Protein AF-A0A6V7X4M9-F1 (afdb_monomer_lite)

Organism: Meloidogyne enterolobii (NCBI:txid390850)

Structure (mmCIF, N/CA/C/O backbone):
data_AF-A0A6V7X4M9-F1
#
_entry.id   AF-A0A6V7X4M9-F1
#
loop_
_atom_site.group_PDB
_atom_site.id
_atom_site.type_symbol
_atom_site.label_atom_id
_atom_site.label_alt_id
_atom_site.label_comp_id
_atom_site.label_asym_id
_atom_site.label_entity_id
_atom_site.label_seq_id
_atom_site.pdbx_PDB_ins_code
_atom_site.Cartn_x
_atom_site.Cartn_y
_atom_site.Cartn_z
_atom_site.occupancy
_atom_site.B_iso_or_equiv
_atom_site.auth_seq_id
_atom_site.auth_comp_id
_atom_site.auth_asym_id
_atom_site.auth_atom_id
_atom_site.pdbx_PDB_model_num
ATOM 1 N N . MET A 1 1 ? -9.038 14.385 -11.419 1.00 52.94 1 MET A N 1
ATOM 2 C CA . MET A 1 1 ? -9.470 12.970 -11.401 1.00 52.94 1 MET A CA 1
ATOM 3 C C . MET A 1 1 ? -8.767 12.295 -10.229 1.00 52.94 1 MET A C 1
ATOM 5 O O . MET A 1 1 ? -7.569 12.520 -10.072 1.00 52.94 1 MET A O 1
ATOM 9 N N . LEU A 1 2 ? -9.500 11.615 -9.340 1.00 81.56 2 LEU A N 1
ATOM 10 C CA . LEU A 1 2 ? -8.932 11.010 -8.129 1.00 81.56 2 LEU A CA 1
ATOM 11 C C . LEU A 1 2 ? -8.172 9.737 -8.527 1.00 81.56 2 LEU A C 1
ATOM 13 O O . LEU A 1 2 ? -8.802 8.753 -8.900 1.00 81.56 2 LEU A O 1
ATOM 17 N N . ILE A 1 3 ? -6.838 9.752 -8.428 1.00 88.50 3 ILE A N 1
ATOM 18 C CA . ILE A 1 3 ? -5.941 8.675 -8.907 1.00 88.50 3 ILE A CA 1
ATOM 19 C C . ILE A 1 3 ? -6.428 7.284 -8.479 1.00 88.50 3 ILE A C 1
ATOM 21 O O . ILE A 1 3 ? -6.475 6.358 -9.287 1.00 88.50 3 ILE A O 1
ATOM 25 N N . LEU A 1 4 ? -6.823 7.147 -7.211 1.00 93.00 4 LEU A N 1
ATOM 26 C CA . LEU A 1 4 ? -7.276 5.882 -6.639 1.00 93.00 4 LEU A CA 1
ATOM 27 C C . LEU A 1 4 ? -8.584 5.379 -7.257 1.00 93.00 4 LEU A C 1
ATOM 29 O O . LEU A 1 4 ? -8.725 4.175 -7.453 1.00 93.00 4 LEU A O 1
ATOM 33 N N . LYS A 1 5 ? -9.511 6.267 -7.631 1.00 92.38 5 LYS A N 1
ATOM 34 C CA . LYS A 1 5 ? -10.753 5.892 -8.323 1.00 92.38 5 LYS A CA 1
ATOM 35 C C . LYS A 1 5 ? -10.466 5.354 -9.718 1.00 92.38 5 LYS A C 1
ATOM 37 O O . LYS A 1 5 ? -11.014 4.323 -10.109 1.00 92.38 5 LYS A O 1
ATOM 42 N N . ASP A 1 6 ? -9.593 6.032 -10.451 1.00 92.50 6 ASP A N 1
ATOM 43 C CA . ASP A 1 6 ? -9.260 5.658 -11.825 1.00 92.50 6 ASP A CA 1
ATOM 44 C C . ASP A 1 6 ? -8.524 4.323 -11.862 1.00 92.50 6 ASP A C 1
ATOM 46 O O . ASP A 1 6 ? -8.852 3.446 -12.662 1.00 92.50 6 ASP A O 1
ATOM 50 N N . LEU A 1 7 ? -7.559 4.151 -10.957 1.00 93.94 7 LEU A N 1
ATOM 51 C CA . LEU A 1 7 ? -6.818 2.908 -10.796 1.00 93.94 7 LEU A CA 1
ATOM 52 C C . LEU A 1 7 ? -7.746 1.758 -10.384 1.00 93.94 7 LEU A C 1
ATOM 54 O O . LEU A 1 7 ? -7.731 0.704 -11.015 1.00 93.94 7 LEU A O 1
ATOM 58 N N . SER A 1 8 ? -8.608 1.982 -9.390 1.00 95.06 8 SER A N 1
ATOM 59 C CA . SER A 1 8 ? -9.568 0.976 -8.920 1.00 95.06 8 SER A CA 1
ATOM 60 C C . SER A 1 8 ? -10.538 0.556 -10.022 1.00 95.06 8 SER A C 1
ATOM 62 O O . SER A 1 8 ? -10.771 -0.634 -10.214 1.00 95.06 8 SER A O 1
ATOM 64 N N . THR A 1 9 ? -11.032 1.509 -10.819 1.00 96.00 9 THR A N 1
ATOM 65 C CA . THR A 1 9 ? -11.919 1.226 -11.958 1.00 96.00 9 THR A CA 1
ATOM 66 C C . THR A 1 9 ? -11.215 0.382 -13.018 1.00 96.00 9 THR A C 1
ATOM 68 O O . THR A 1 9 ? -11.762 -0.627 -13.457 1.00 96.00 9 THR A O 1
ATOM 71 N N . LYS A 1 10 ? -9.983 0.749 -13.399 1.00 95.94 10 LYS A N 1
ATOM 72 C CA . LYS A 1 10 ? -9.181 0.001 -14.383 1.00 95.94 10 LYS A CA 1
ATOM 73 C C . LYS A 1 10 ? -8.888 -1.434 -13.939 1.00 95.94 10 LYS A C 1
ATOM 75 O O . LYS A 1 10 ? -8.853 -2.329 -14.775 1.00 95.94 10 LYS A O 1
ATOM 80 N N . LEU A 1 11 ? -8.676 -1.644 -12.640 1.00 96.25 11 LEU A N 1
ATOM 81 C CA . LEU A 1 11 ? -8.340 -2.948 -12.063 1.00 96.25 11 LEU A CA 1
ATOM 82 C C . LEU A 1 11 ? -9.568 -3.758 -11.606 1.00 96.25 11 LEU A C 1
ATOM 84 O O . LEU A 1 11 ? -9.412 -4.897 -11.169 1.00 96.25 11 LEU A O 1
ATOM 88 N N . GLY A 1 12 ? -10.777 -3.188 -11.668 1.00 97.31 12 GLY A N 1
ATOM 89 C CA . GLY A 1 12 ? -11.992 -3.823 -11.147 1.00 97.31 12 GLY A CA 1
ATOM 90 C C . GLY A 1 12 ? -11.966 -4.039 -9.628 1.00 97.31 12 GLY A C 1
ATOM 91 O O . GLY A 1 12 ? -12.510 -5.028 -9.135 1.00 97.31 12 GLY A O 1
ATOM 92 N N . LEU A 1 13 ? -11.304 -3.148 -8.884 1.00 96.81 13 LEU A N 1
ATOM 93 C CA . LEU A 1 13 ? -11.181 -3.199 -7.426 1.00 96.81 13 LEU A CA 1
ATOM 94 C C . LEU A 1 13 ? -12.147 -2.209 -6.768 1.00 96.81 13 LEU A C 1
ATOM 96 O O . LEU A 1 13 ? -12.438 -1.151 -7.319 1.00 96.81 13 LEU A O 1
ATOM 100 N N . LYS A 1 14 ? -12.639 -2.560 -5.577 1.00 96.81 14 LYS A N 1
ATOM 101 C CA . LYS A 1 14 ? -13.476 -1.679 -4.741 1.00 96.81 14 LYS A CA 1
ATOM 102 C C . LYS A 1 14 ? -12.874 -1.420 -3.367 1.00 96.81 14 LYS A C 1
ATOM 104 O O . LYS A 1 14 ? -13.051 -0.331 -2.839 1.00 96.81 14 LYS A O 1
ATOM 109 N N . ASN A 1 15 ? -12.166 -2.402 -2.818 1.00 98.06 15 ASN A N 1
ATOM 110 C CA . ASN A 1 15 ? -11.582 -2.314 -1.487 1.00 98.06 15 ASN A CA 1
ATOM 111 C C . ASN A 1 15 ? -10.181 -1.707 -1.582 1.00 98.06 15 ASN A C 1
ATOM 113 O O . ASN A 1 15 ? -9.375 -2.133 -2.413 1.00 98.06 15 ASN A O 1
ATOM 117 N N . ILE A 1 16 ? -9.903 -0.736 -0.721 1.00 97.81 16 ILE A N 1
ATOM 118 C CA . ILE A 1 16 ? -8.621 -0.055 -0.584 1.00 97.81 16 ILE A CA 1
ATOM 119 C C . ILE A 1 16 ? -8.188 -0.186 0.866 1.00 97.81 16 ILE A C 1
ATOM 121 O O . ILE A 1 16 ? -8.889 0.263 1.764 1.00 97.81 16 ILE A O 1
ATOM 125 N N . PHE A 1 17 ? -7.005 -0.747 1.080 1.00 98.44 17 PHE A N 1
ATOM 126 C CA . PHE A 1 17 ? -6.350 -0.701 2.378 1.00 98.44 17 PHE A CA 1
ATOM 127 C C . PHE A 1 17 ? -5.414 0.509 2.433 1.00 98.44 17 PHE A C 1
ATOM 129 O O . PHE A 1 17 ? -4.573 0.670 1.545 1.00 98.44 17 PHE A O 1
ATOM 136 N N . ILE A 1 18 ? -5.558 1.361 3.450 1.00 97.31 18 ILE A N 1
ATOM 137 C CA . ILE A 1 18 ? -4.684 2.519 3.663 1.00 97.31 18 ILE A CA 1
ATOM 138 C C . ILE A 1 18 ? -3.717 2.224 4.808 1.00 97.31 18 ILE A C 1
ATOM 140 O O . ILE A 1 18 ? -4.112 2.152 5.969 1.00 97.31 18 ILE A O 1
ATOM 144 N N . CYS A 1 19 ? -2.432 2.157 4.470 1.00 96.69 19 CYS A N 1
ATOM 145 C CA . CYS A 1 19 ? -1.326 2.197 5.418 1.00 96.69 19 CYS A CA 1
ATOM 146 C C . CYS A 1 19 ? -0.690 3.594 5.385 1.00 96.69 19 CYS A C 1
ATOM 148 O O . CYS A 1 19 ? -0.123 3.995 4.366 1.00 96.69 19 CYS A O 1
ATOM 150 N N . THR A 1 20 ? -0.774 4.341 6.485 1.00 96.56 20 THR A N 1
ATOM 151 C CA . THR A 1 20 ? -0.251 5.712 6.566 1.00 96.56 20 THR A CA 1
ATOM 152 C C . THR A 1 20 ? 0.090 6.116 7.999 1.00 96.56 20 THR A C 1
ATOM 154 O O . THR A 1 20 ? -0.564 5.685 8.952 1.00 96.56 20 THR A O 1
ATOM 157 N N . ASP A 1 21 ? 1.098 6.975 8.125 1.00 95.44 21 ASP A N 1
ATOM 158 C CA . ASP A 1 21 ? 1.483 7.720 9.325 1.00 95.44 21 ASP A CA 1
ATOM 159 C C . ASP A 1 21 ? 0.685 9.026 9.509 1.00 95.44 21 ASP A C 1
ATOM 161 O O . ASP A 1 21 ? 0.860 9.717 10.513 1.00 95.44 21 ASP A O 1
ATOM 165 N N . ALA A 1 22 ? -0.217 9.347 8.574 1.00 96.19 22 ALA A N 1
ATOM 166 C CA . ALA A 1 22 ? -1.115 10.490 8.666 1.00 96.19 22 ALA A CA 1
ATOM 167 C C . ALA A 1 22 ? -2.009 10.423 9.913 1.00 96.19 22 ALA A C 1
ATOM 169 O O . ALA A 1 22 ? -2.376 9.348 10.417 1.00 96.19 22 ALA A O 1
ATOM 170 N N . ASN A 1 23 ? -2.394 11.602 10.396 1.00 95.69 23 ASN A N 1
ATOM 171 C CA . ASN A 1 23 ? -3.241 11.707 11.575 1.00 95.69 23 ASN A CA 1
ATOM 172 C C . ASN A 1 23 ? -4.691 11.279 11.268 1.00 95.69 23 ASN A C 1
ATOM 174 O O . ASN A 1 23 ? -5.095 11.096 10.119 1.00 95.69 23 ASN A O 1
ATOM 178 N N . ILE A 1 24 ? -5.498 11.095 12.316 1.00 94.44 24 ILE A N 1
ATOM 179 C CA . ILE A 1 24 ? -6.866 10.581 12.170 1.00 94.44 24 ILE A CA 1
ATOM 180 C C . ILE A 1 24 ? -7.777 11.506 11.350 1.00 94.44 24 ILE A C 1
ATOM 182 O O . ILE A 1 24 ? -8.652 11.018 10.643 1.00 94.44 24 ILE A O 1
ATOM 186 N N . GLU A 1 25 ? -7.566 12.821 11.408 1.00 97.31 25 GLU A N 1
ATOM 187 C CA . GLU A 1 25 ? -8.358 13.794 10.654 1.00 97.31 25 GLU A CA 1
ATOM 188 C C . GLU A 1 25 ? -8.075 13.673 9.153 1.00 97.31 25 GLU A C 1
ATOM 190 O O . GLU A 1 25 ? -9.001 13.554 8.353 1.00 97.31 25 GLU A O 1
ATOM 195 N N . GLU A 1 26 ? -6.799 13.597 8.773 1.00 97.31 26 GLU A N 1
ATOM 196 C CA . GLU A 1 26 ? -6.378 13.382 7.386 1.00 97.31 26 GLU A CA 1
ATOM 197 C C . GLU A 1 26 ? -6.911 12.055 6.832 1.00 97.31 26 GLU A C 1
ATOM 199 O O . GLU A 1 26 ? -7.437 12.016 5.715 1.00 97.31 26 GLU A O 1
ATOM 204 N N . VAL A 1 27 ? -6.844 10.980 7.628 1.00 96.38 27 VAL A N 1
ATOM 205 C CA . VAL A 1 27 ? -7.367 9.664 7.235 1.00 96.38 27 VAL A CA 1
ATOM 206 C C . VAL A 1 27 ? -8.886 9.678 7.089 1.00 96.38 27 VAL A C 1
ATOM 208 O O . VAL A 1 27 ? -9.405 9.125 6.119 1.00 96.38 27 VAL A O 1
ATOM 211 N N . ASN A 1 28 ? -9.613 10.334 7.992 1.00 96.88 28 ASN A N 1
ATOM 212 C CA . ASN A 1 28 ? -11.066 10.460 7.884 1.00 96.88 28 ASN A CA 1
ATOM 213 C C . ASN A 1 28 ? -11.467 11.258 6.639 1.00 96.88 28 ASN A C 1
ATOM 215 O O . ASN A 1 28 ? -12.368 10.843 5.908 1.00 96.88 28 ASN A O 1
ATOM 219 N N . ASN A 1 29 ? -10.758 12.353 6.355 1.00 97.38 29 ASN A N 1
ATOM 220 C CA . ASN A 1 29 ? -11.013 13.189 5.187 1.00 97.38 29 ASN A CA 1
ATOM 221 C C . ASN A 1 29 ? -10.823 12.405 3.882 1.00 97.38 29 ASN A C 1
ATOM 223 O O . ASN A 1 29 ? -11.729 12.368 3.046 1.00 97.38 29 ASN A O 1
ATOM 227 N N . ILE A 1 30 ? -9.684 11.720 3.709 1.00 95.75 30 ILE A N 1
ATOM 228 C CA . ILE A 1 30 ? -9.452 10.930 2.491 1.00 95.75 30 ILE A CA 1
ATOM 229 C C . ILE A 1 30 ? -10.408 9.736 2.395 1.00 95.75 30 ILE A C 1
ATOM 231 O O . ILE A 1 30 ? -10.882 9.424 1.302 1.00 95.75 30 ILE A O 1
ATOM 235 N N . SER A 1 31 ? -10.751 9.108 3.524 1.00 96.56 31 SER A N 1
ATOM 236 C CA . SER A 1 31 ? -11.709 7.999 3.557 1.00 96.56 31 SER A CA 1
ATOM 237 C C . SER A 1 31 ? -13.100 8.450 3.117 1.00 96.56 31 SER A C 1
ATOM 239 O O . SER A 1 31 ? -13.713 7.764 2.305 1.00 96.56 31 SER A O 1
ATOM 241 N N . SER A 1 32 ? -13.576 9.622 3.561 1.00 97.25 32 SER A N 1
ATOM 242 C CA . SER A 1 32 ? -14.855 10.191 3.101 1.00 97.25 32 SER A CA 1
ATOM 243 C C . SER A 1 32 ? -14.856 10.397 1.589 1.00 97.25 32 SER A C 1
ATOM 245 O O . SER A 1 32 ? -15.740 9.894 0.899 1.00 97.25 32 SER A O 1
ATOM 247 N N . ILE A 1 33 ? -13.810 11.038 1.055 1.00 96.62 33 ILE A N 1
ATOM 248 C CA . ILE A 1 33 ? -13.678 11.304 -0.385 1.00 96.62 33 ILE A CA 1
ATOM 249 C C . ILE A 1 33 ? -13.681 9.995 -1.192 1.00 96.62 33 ILE A C 1
ATOM 251 O O . ILE A 1 33 ? -14.317 9.911 -2.245 1.00 96.62 33 ILE A O 1
ATOM 255 N N . LEU A 1 34 ? -12.978 8.959 -0.731 1.00 96.19 34 LEU A N 1
ATOM 256 C CA . LEU A 1 34 ? -12.934 7.659 -1.409 1.00 96.19 34 LEU A CA 1
ATOM 257 C C . LEU A 1 34 ? -14.279 6.922 -1.326 1.00 96.19 34 LEU A C 1
ATOM 259 O O . LEU A 1 34 ? -14.747 6.404 -2.344 1.00 96.19 34 LEU A O 1
ATOM 263 N N . ASN A 1 35 ? -14.924 6.939 -0.159 1.00 96.62 35 ASN A N 1
ATOM 264 C CA . ASN A 1 35 ? -16.230 6.321 0.069 1.00 96.62 35 ASN A CA 1
ATOM 265 C C . ASN A 1 35 ? -17.327 6.974 -0.788 1.00 96.62 35 ASN A C 1
ATOM 267 O O . ASN A 1 35 ? -18.103 6.273 -1.438 1.00 96.62 35 ASN A O 1
ATOM 271 N N . GLU A 1 36 ? -17.344 8.306 -0.889 1.00 96.56 36 GLU A N 1
ATOM 272 C CA . GLU A 1 36 ? -18.238 9.063 -1.784 1.00 96.56 36 G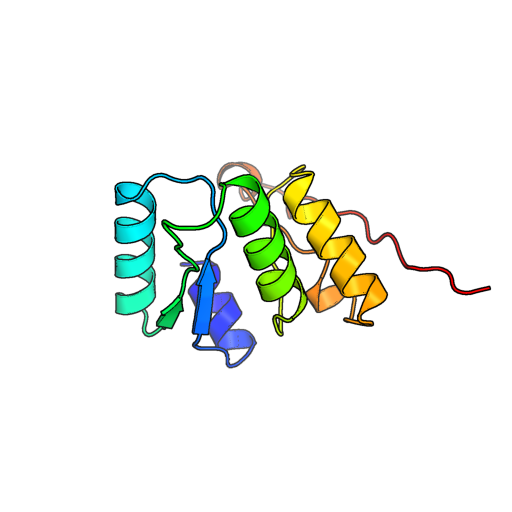LU A CA 1
ATOM 273 C C . GLU A 1 36 ? -18.046 8.690 -3.263 1.00 96.56 36 GLU A C 1
ATOM 275 O O . GLU A 1 36 ? -18.964 8.803 -4.076 1.00 96.56 36 GLU A O 1
ATOM 280 N N . ASN A 1 37 ? -16.858 8.197 -3.624 1.00 95.12 37 ASN A N 1
ATOM 281 C CA . ASN A 1 37 ? -16.544 7.708 -4.962 1.00 95.12 37 ASN A CA 1
ATOM 282 C C . ASN A 1 37 ? -16.804 6.201 -5.152 1.00 95.12 37 ASN A C 1
ATOM 284 O O . ASN A 1 37 ? -16.445 5.660 -6.202 1.00 95.12 37 ASN A O 1
ATOM 288 N N . GLY A 1 38 ? -17.464 5.542 -4.193 1.00 95.44 38 GLY A N 1
ATOM 289 C CA . GLY A 1 38 ? -17.897 4.144 -4.279 1.00 95.44 38 GLY A CA 1
ATOM 290 C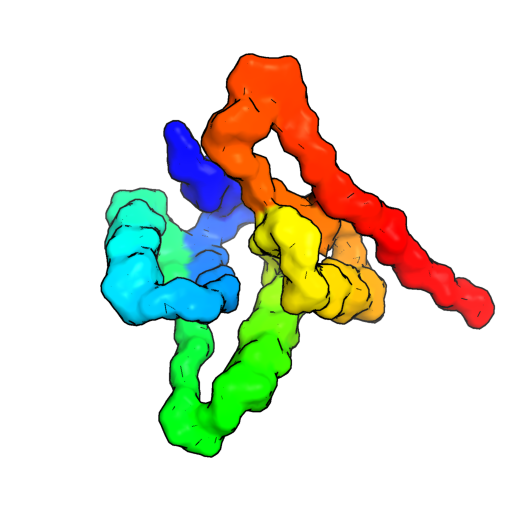 C . GLY A 1 38 ? -16.815 3.113 -3.946 1.00 95.44 38 GLY A C 1
ATOM 291 O O . GLY A 1 38 ? -16.962 1.943 -4.307 1.00 95.44 38 GLY A O 1
ATOM 292 N N . LEU A 1 39 ? -15.730 3.544 -3.301 1.00 97.38 39 LEU A N 1
ATOM 293 C CA . LEU A 1 39 ? -14.658 2.680 -2.809 1.00 97.38 39 LEU A CA 1
ATOM 294 C C . LEU A 1 39 ? -14.923 2.326 -1.341 1.00 97.38 39 LEU A C 1
ATOM 296 O O . LEU A 1 39 ? -15.631 3.045 -0.648 1.00 97.38 39 LEU A O 1
ATOM 300 N N . ILE A 1 40 ? -14.376 1.207 -0.881 1.00 97.81 40 ILE A N 1
ATOM 301 C CA . ILE A 1 40 ? -14.470 0.751 0.509 1.00 97.81 40 ILE A CA 1
ATOM 302 C C . ILE A 1 40 ? -13.075 0.879 1.105 1.00 97.81 40 ILE A C 1
ATOM 304 O O . ILE A 1 40 ? -12.146 0.244 0.609 1.00 97.81 40 ILE A O 1
ATOM 308 N N . VAL A 1 41 ? -12.923 1.731 2.115 1.00 97.62 41 VAL A N 1
ATOM 309 C CA . VAL A 1 41 ? -11.625 2.016 2.734 1.00 97.62 41 VAL A CA 1
ATOM 310 C C . VAL A 1 41 ? -11.473 1.263 4.050 1.00 97.62 41 VAL A C 1
ATOM 312 O O . VAL A 1 41 ? -12.256 1.468 4.974 1.00 97.62 41 VAL A O 1
ATOM 315 N N . ASP A 1 42 ? -10.424 0.450 4.138 1.00 97.50 42 ASP A N 1
ATOM 316 C CA . ASP A 1 42 ? -10.030 -0.308 5.322 1.00 97.50 42 ASP A CA 1
ATOM 317 C C . ASP A 1 42 ? -8.680 0.192 5.868 1.00 97.50 42 ASP A C 1
ATOM 319 O O . ASP A 1 42 ? -7.801 0.627 5.117 1.00 97.50 42 ASP A O 1
ATOM 323 N N . ARG A 1 43 ? -8.492 0.092 7.187 1.00 96.56 43 ARG A N 1
ATOM 324 C CA . ARG A 1 43 ? -7.224 0.361 7.885 1.00 96.56 43 ARG A CA 1
ATOM 325 C C . ARG A 1 43 ? -7.098 -0.567 9.086 1.00 96.56 43 ARG A C 1
ATOM 327 O O . ARG A 1 43 ? -8.094 -0.858 9.746 1.00 96.56 43 ARG A O 1
ATOM 334 N N . PHE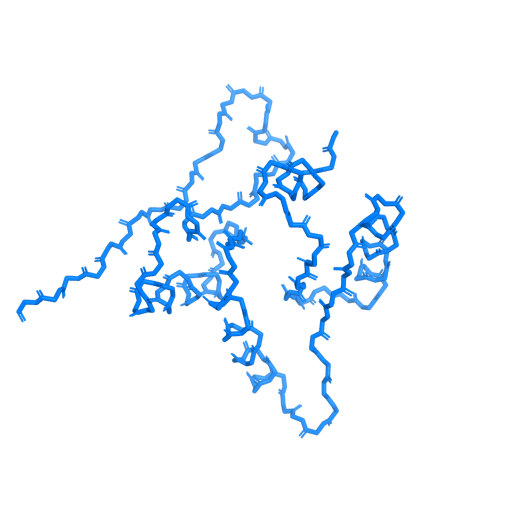 A 1 44 ? -5.879 -0.994 9.397 1.00 97.19 44 PHE A N 1
ATOM 335 C CA . PHE A 1 44 ? -5.605 -1.729 10.624 1.00 97.19 44 PHE A CA 1
ATOM 336 C C . PHE A 1 44 ? -5.311 -0.760 11.777 1.00 97.19 44 PHE A C 1
ATOM 338 O O . PHE A 1 44 ? -4.503 0.160 11.652 1.00 97.19 44 PHE A O 1
ATOM 345 N N . ILE A 1 45 ? -6.003 -0.944 12.902 1.00 94.62 45 ILE A N 1
ATOM 346 C CA . ILE A 1 45 ? -5.823 -0.152 14.121 1.00 94.62 45 ILE A CA 1
ATOM 347 C C . ILE A 1 45 ? -5.819 -1.124 15.298 1.00 94.62 45 ILE A C 1
ATOM 349 O O . ILE A 1 45 ? -6.732 -1.936 15.434 1.00 94.62 45 ILE A O 1
ATOM 353 N N . SER A 1 46 ? -4.812 -1.021 16.162 1.00 96.00 46 SER A N 1
ATOM 354 C CA . SER A 1 46 ? -4.733 -1.785 17.406 1.00 96.00 46 SER A CA 1
ATOM 355 C C . SER A 1 46 ? -4.262 -0.890 18.545 1.00 96.00 46 SER A C 1
ATOM 357 O O . SER A 1 46 ? -3.380 -0.055 18.357 1.00 96.00 46 SER A O 1
ATOM 359 N N . GLN A 1 47 ? -4.867 -1.062 19.721 1.00 95.25 47 GLN A N 1
ATOM 360 C CA . GLN A 1 47 ? -4.436 -0.419 20.969 1.00 95.25 47 GLN A CA 1
ATOM 361 C C . GLN A 1 47 ? -3.522 -1.326 21.804 1.00 95.25 47 GLN A C 1
ATOM 363 O O . GLN A 1 47 ? -2.899 -0.862 22.754 1.00 95.25 47 GLN A O 1
ATOM 368 N N . GLU A 1 48 ? -3.456 -2.615 21.465 1.00 97.88 48 GLU A N 1
ATOM 369 C CA . GLU A 1 48 ? -2.685 -3.624 22.200 1.00 97.88 48 GLU A CA 1
ATOM 370 C C . GLU A 1 48 ? -1.261 -3.769 21.655 1.00 97.88 48 GLU A C 1
ATOM 372 O O . GLU A 1 48 ? -0.355 -4.174 22.379 1.00 97.88 48 GLU A O 1
ATOM 377 N N . LEU A 1 49 ? -1.070 -3.437 20.378 1.00 98.00 49 LEU A N 1
ATOM 378 C CA . LEU A 1 49 ? 0.203 -3.552 19.680 1.00 98.00 49 LEU A CA 1
ATOM 379 C C . LEU A 1 49 ? 0.968 -2.232 19.710 1.00 98.00 49 LEU A C 1
ATOM 381 O O . LEU A 1 49 ? 0.391 -1.145 19.632 1.00 98.00 49 LEU A O 1
ATOM 385 N N . SER A 1 50 ? 2.292 -2.329 19.753 1.00 97.75 50 SER A N 1
ATOM 386 C CA . SER A 1 50 ? 3.163 -1.180 19.547 1.00 97.75 50 SER A CA 1
ATOM 387 C C . SER A 1 50 ? 3.027 -0.632 18.117 1.00 97.75 50 SER A C 1
ATOM 389 O O . SER A 1 50 ? 2.697 -1.374 17.186 1.00 97.75 50 SER A O 1
ATOM 391 N N . PRO A 1 51 ? 3.362 0.652 17.884 1.00 95.50 51 PRO A N 1
ATOM 392 C CA . PRO A 1 51 ? 3.354 1.225 16.538 1.00 95.50 51 PRO A CA 1
ATOM 393 C C . PRO A 1 51 ? 4.227 0.452 15.539 1.00 95.50 51 PRO A C 1
ATOM 395 O O . PRO A 1 51 ? 3.877 0.350 14.367 1.00 95.50 51 PRO A O 1
ATOM 398 N N . ALA A 1 52 ? 5.342 -0.127 15.996 1.00 96.44 52 ALA A N 1
ATOM 399 C CA . ALA A 1 52 ? 6.218 -0.933 15.150 1.00 96.44 52 ALA A CA 1
ATOM 400 C C . ALA A 1 52 ? 5.543 -2.244 14.716 1.00 96.44 52 ALA A C 1
ATOM 402 O O . ALA A 1 52 ? 5.598 -2.595 13.540 1.00 96.44 52 ALA A O 1
ATOM 403 N N . GLU A 1 53 ? 4.858 -2.940 15.624 1.00 98.19 53 GLU A N 1
ATOM 404 C CA . GLU A 1 53 ? 4.113 -4.166 15.303 1.00 98.19 53 GLU A CA 1
ATOM 405 C C . GLU A 1 53 ? 2.952 -3.893 14.343 1.00 98.19 53 GLU A C 1
ATOM 407 O O . GLU A 1 53 ? 2.785 -4.616 13.361 1.00 98.19 53 GLU A O 1
ATOM 412 N N . VAL A 1 54 ? 2.206 -2.804 14.567 1.00 97.94 54 VAL A N 1
ATOM 413 C CA . VAL A 1 54 ? 1.175 -2.321 13.631 1.00 97.94 54 VAL A CA 1
ATOM 414 C C . VAL A 1 54 ? 1.782 -2.091 12.245 1.00 97.94 54 VAL A C 1
ATOM 416 O O . VAL A 1 54 ? 1.230 -2.554 11.251 1.00 97.94 54 VAL A O 1
ATOM 419 N N . SER A 1 55 ? 2.962 -1.469 12.178 1.00 97.38 55 SER A N 1
ATOM 420 C CA . SER A 1 55 ? 3.643 -1.170 10.916 1.00 97.38 55 SER A CA 1
ATOM 421 C C . SER A 1 55 ? 4.033 -2.428 10.120 1.00 97.38 55 SER A C 1
ATOM 423 O O . SER A 1 55 ? 3.974 -2.417 8.892 1.00 97.38 55 SER A O 1
ATOM 425 N N . ILE A 1 56 ? 4.378 -3.532 10.795 1.00 98.44 56 ILE A N 1
ATOM 426 C CA . ILE A 1 56 ? 4.668 -4.818 10.140 1.00 98.44 56 ILE A CA 1
ATOM 427 C C . ILE A 1 56 ? 3.386 -5.462 9.609 1.00 98.44 56 ILE A C 1
ATOM 429 O O . ILE A 1 56 ? 3.376 -5.978 8.492 1.00 98.44 56 ILE A O 1
ATOM 433 N N . ILE A 1 57 ? 2.292 -5.400 10.371 1.00 98.50 57 ILE A N 1
ATOM 434 C CA . ILE A 1 57 ? 0.985 -5.893 9.914 1.00 98.50 57 ILE A CA 1
ATOM 435 C C . ILE A 1 57 ? 0.520 -5.101 8.689 1.00 98.50 57 ILE A C 1
ATOM 437 O O . ILE A 1 57 ? 0.082 -5.698 7.706 1.00 98.50 57 ILE A O 1
ATOM 441 N N . ASP A 1 58 ? 0.685 -3.780 8.703 1.00 98.50 58 ASP A N 1
ATOM 442 C CA . ASP A 1 58 ? 0.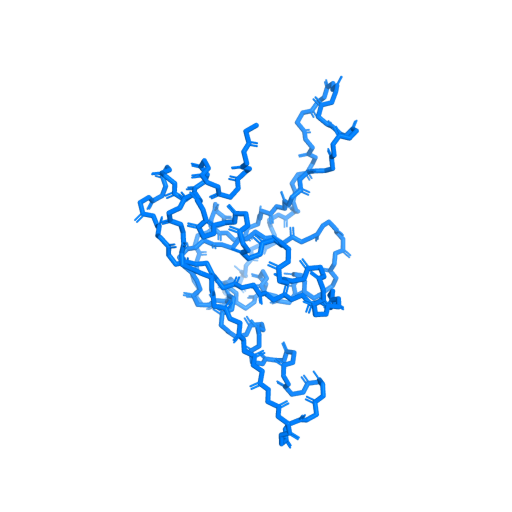375 -2.925 7.562 1.00 98.50 58 ASP A CA 1
ATOM 443 C C . ASP A 1 58 ? 1.190 -3.306 6.316 1.00 98.50 58 ASP A C 1
ATOM 445 O O . ASP A 1 58 ? 0.619 -3.437 5.228 1.00 98.50 58 ASP A O 1
ATOM 449 N N . GLN A 1 59 ? 2.505 -3.531 6.457 1.00 98.69 59 GLN A N 1
ATOM 450 C CA . GLN A 1 59 ? 3.350 -4.003 5.351 1.00 98.69 59 GLN A CA 1
ATOM 451 C C . GLN A 1 59 ? 2.858 -5.345 4.816 1.00 98.69 59 GLN A C 1
ATOM 453 O O . GLN A 1 59 ? 2.706 -5.499 3.605 1.00 98.69 59 GLN A O 1
ATOM 458 N N . TRP A 1 60 ? 2.536 -6.286 5.706 1.00 98.75 60 TRP A N 1
ATOM 459 C CA . TRP A 1 60 ? 2.071 -7.616 5.331 1.00 98.75 60 TRP A CA 1
ATOM 460 C C . TRP A 1 60 ? 0.738 -7.580 4.574 1.00 98.75 60 TRP A C 1
ATOM 462 O O . TRP A 1 60 ? 0.600 -8.230 3.535 1.00 98.75 60 TRP A O 1
ATOM 472 N N . ILE A 1 61 ? -0.226 -6.774 5.031 1.00 98.69 61 ILE A N 1
ATOM 473 C CA . ILE A 1 61 ? -1.500 -6.569 4.326 1.00 98.69 61 ILE A CA 1
ATOM 474 C C . ILE A 1 61 ? -1.247 -5.936 2.950 1.00 98.69 61 ILE A C 1
ATOM 476 O O . ILE A 1 61 ? -1.760 -6.427 1.940 1.00 98.69 61 ILE A O 1
ATOM 480 N N . CYS A 1 62 ? -0.412 -4.893 2.878 1.00 98.75 62 CYS A N 1
ATOM 481 C CA . CYS A 1 62 ? -0.040 -4.259 1.610 1.00 98.75 62 CYS A CA 1
ATOM 482 C C . CYS A 1 62 ? 0.639 -5.245 0.647 1.00 98.75 62 CYS A C 1
ATOM 484 O O . CYS A 1 62 ? 0.334 -5.248 -0.551 1.00 98.75 62 CYS A O 1
ATOM 486 N N . ALA A 1 63 ? 1.514 -6.112 1.158 1.00 98.69 63 ALA A N 1
ATOM 487 C CA . ALA A 1 63 ? 2.235 -7.102 0.372 1.00 98.69 63 ALA A CA 1
ATOM 488 C C . ALA A 1 63 ? 1.295 -8.127 -0.281 1.00 98.69 63 ALA A C 1
ATOM 490 O O . ALA A 1 63 ? 1.561 -8.543 -1.402 1.00 98.69 63 ALA A O 1
ATOM 491 N N . HIS A 1 64 ? 0.149 -8.440 0.331 1.00 98.69 64 HIS A N 1
ATOM 492 C CA . HIS A 1 64 ? -0.848 -9.379 -0.212 1.00 98.69 64 HIS A CA 1
ATOM 493 C C . HIS A 1 64 ? -1.878 -8.735 -1.150 1.00 98.69 64 HIS A C 1
ATOM 495 O O . HIS A 1 64 ? -2.748 -9.415 -1.702 1.00 98.69 64 HIS A O 1
ATOM 501 N N . SER A 1 65 ? -1.816 -7.419 -1.352 1.00 98.31 65 SER A N 1
ATOM 502 C CA . SER A 1 65 ? -2.763 -6.715 -2.216 1.00 98.31 65 SER A CA 1
ATOM 503 C C . SER A 1 65 ? -2.648 -7.150 -3.687 1.00 98.31 65 SER A C 1
ATOM 505 O O . SER A 1 65 ? -1.579 -7.516 -4.187 1.00 98.31 65 SER A O 1
ATOM 507 N N . LYS A 1 66 ? -3.748 -7.060 -4.444 1.00 97.94 66 LYS A N 1
ATOM 508 C CA . LYS A 1 66 ? -3.713 -7.305 -5.901 1.00 97.94 66 LYS A CA 1
ATOM 509 C C . LYS A 1 66 ? -2.844 -6.287 -6.644 1.00 97.94 66 LYS A C 1
ATOM 511 O O . LYS A 1 66 ? -2.252 -6.622 -7.664 1.00 97.94 66 LYS A O 1
ATOM 516 N N . TYR A 1 67 ? -2.763 -5.064 -6.132 1.00 98.38 67 TYR A N 1
ATOM 517 C CA . TYR A 1 67 ? -1.970 -3.979 -6.690 1.00 98.38 67 TYR A CA 1
ATOM 518 C C . TYR A 1 67 ? -1.494 -3.083 -5.552 1.00 98.38 67 TYR A C 1
ATOM 520 O O . TYR A 1 67 ? -2.313 -2.633 -4.753 1.00 98.38 67 TYR A O 1
ATOM 528 N N . PHE A 1 68 ? -0.195 -2.803 -5.516 1.00 98.44 68 PHE A N 1
ATOM 529 C CA . PHE A 1 68 ? 0.412 -1.910 -4.540 1.00 98.44 68 PHE A CA 1
ATOM 530 C C . PHE A 1 68 ? 0.880 -0.614 -5.208 1.00 98.44 68 PHE A C 1
ATOM 532 O O . PHE A 1 68 ? 1.424 -0.639 -6.314 1.00 98.44 68 PHE A O 1
ATOM 539 N N . ILE A 1 69 ? 0.664 0.512 -4.524 1.00 97.62 69 ILE A N 1
ATOM 540 C CA . ILE A 1 69 ? 1.195 1.834 -4.865 1.00 97.62 69 ILE A CA 1
ATOM 541 C C . ILE A 1 69 ? 1.691 2.508 -3.584 1.00 97.62 69 ILE A C 1
ATOM 543 O O . ILE A 1 69 ? 0.948 2.622 -2.612 1.00 97.62 69 ILE A O 1
ATOM 547 N N . GLY A 1 70 ? 2.957 2.920 -3.581 1.00 97.00 70 GLY A N 1
ATOM 548 C CA . GLY A 1 70 ? 3.631 3.484 -2.414 1.00 97.00 70 GLY A CA 1
ATOM 549 C C . GLY A 1 70 ? 3.972 4.968 -2.545 1.00 97.00 70 GLY A C 1
ATOM 550 O O . GLY A 1 70 ? 3.562 5.669 -3.478 1.00 97.00 70 GLY A O 1
ATOM 551 N N . THR A 1 71 ? 4.785 5.439 -1.603 1.00 96.12 71 THR A N 1
ATOM 552 C CA . THR A 1 71 ? 5.264 6.826 -1.538 1.00 96.12 71 THR A CA 1
ATOM 553 C C . THR A 1 71 ? 6.701 6.923 -2.048 1.00 96.12 71 THR A C 1
ATOM 555 O O . THR A 1 71 ? 7.529 6.042 -1.810 1.00 96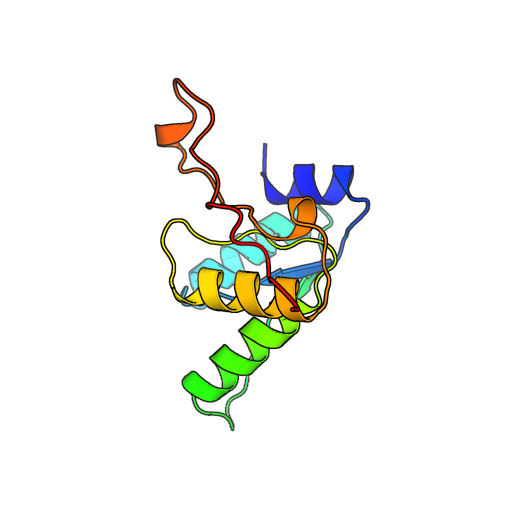.12 71 THR A O 1
ATOM 558 N N . HIS A 1 72 ? 7.016 8.011 -2.756 1.00 92.88 72 HIS A N 1
ATOM 559 C CA . HIS A 1 72 ? 8.349 8.266 -3.304 1.00 92.88 72 HIS A CA 1
ATOM 560 C C . HIS A 1 72 ? 9.443 8.209 -2.225 1.00 92.88 72 HIS A C 1
ATOM 562 O O . HIS A 1 72 ? 9.305 8.838 -1.180 1.00 92.88 72 HIS A O 1
ATOM 568 N N . HIS A 1 73 ? 10.521 7.461 -2.485 1.00 91.38 73 HIS A N 1
ATOM 569 C CA . HIS A 1 73 ? 11.672 7.278 -1.584 1.00 91.38 73 HIS A CA 1
ATOM 570 C C . HIS A 1 73 ? 11.359 6.792 -0.155 1.00 91.38 73 HIS A C 1
ATOM 572 O O . HIS A 1 73 ? 12.211 6.885 0.728 1.00 91.38 73 HIS A O 1
ATOM 578 N N . SER A 1 74 ? 10.172 6.234 0.090 1.00 96.81 74 SER A N 1
ATOM 579 C CA . SER A 1 74 ? 9.834 5.664 1.392 1.00 96.81 74 SER A CA 1
ATOM 580 C C . SER A 1 74 ? 10.497 4.297 1.573 1.00 96.81 74 SER A C 1
ATOM 582 O O . SER A 1 74 ? 10.177 3.343 0.861 1.00 96.81 74 SER A O 1
ATOM 584 N N . THR A 1 75 ? 11.380 4.170 2.570 1.00 97.69 75 THR A N 1
ATOM 585 C CA . THR A 1 75 ? 11.979 2.876 2.946 1.00 97.69 75 THR A CA 1
ATOM 586 C C . THR A 1 75 ? 10.925 1.867 3.396 1.00 97.69 75 THR A C 1
ATOM 588 O O . THR A 1 75 ? 11.092 0.673 3.160 1.00 97.69 75 THR A O 1
ATOM 591 N N . PHE A 1 76 ? 9.808 2.342 3.953 1.00 98.19 76 PHE A N 1
ATOM 592 C CA . PHE A 1 76 ? 8.636 1.528 4.265 1.00 98.19 76 PHE A CA 1
ATOM 593 C C . PHE A 1 76 ? 8.018 0.915 2.997 1.00 98.19 76 PHE A C 1
ATOM 595 O O . PHE A 1 76 ? 7.771 -0.286 2.945 1.00 98.19 76 PHE A O 1
ATOM 602 N N . SER A 1 77 ? 7.842 1.710 1.931 1.00 98.31 77 SER A N 1
ATOM 603 C CA . SER A 1 77 ? 7.364 1.191 0.636 1.00 98.31 77 SER A CA 1
ATOM 604 C C . SER A 1 77 ? 8.365 0.223 -0.004 1.00 98.31 77 SER A C 1
ATOM 606 O O . SER A 1 77 ? 7.954 -0.750 -0.628 1.00 98.31 77 SER A O 1
ATOM 608 N N . PHE A 1 78 ? 9.674 0.441 0.178 1.00 98.06 78 PHE A N 1
ATOM 609 C CA . PHE A 1 78 ? 10.697 -0.479 -0.332 1.00 98.06 78 PHE A CA 1
ATOM 610 C C . PHE A 1 78 ? 10.609 -1.867 0.305 1.00 98.06 78 PHE A C 1
ATOM 612 O O . PHE A 1 78 ? 10.724 -2.850 -0.419 1.00 98.06 78 PHE A O 1
ATOM 619 N N . ARG A 1 79 ? 10.334 -1.962 1.615 1.00 98.50 79 ARG A N 1
ATOM 620 C CA . ARG A 1 79 ? 10.113 -3.262 2.272 1.00 98.50 79 ARG A CA 1
ATOM 621 C C . ARG A 1 79 ? 8.917 -4.001 1.669 1.00 98.50 79 ARG A C 1
ATOM 623 O O . ARG A 1 79 ? 9.039 -5.171 1.336 1.00 98.50 79 ARG A O 1
ATOM 630 N N . ILE A 1 80 ? 7.820 -3.296 1.390 1.00 98.69 80 ILE A N 1
ATOM 631 C CA . ILE A 1 80 ? 6.652 -3.895 0.724 1.00 98.69 80 ILE A CA 1
ATOM 632 C C . ILE A 1 80 ? 6.990 -4.349 -0.703 1.00 98.69 80 ILE A C 1
ATOM 634 O O . ILE A 1 80 ? 6.537 -5.410 -1.125 1.00 98.69 80 ILE A O 1
ATOM 638 N N . HIS A 1 81 ? 7.780 -3.582 -1.465 1.00 98.44 81 HIS A N 1
ATOM 639 C CA . HIS A 1 81 ? 8.223 -4.022 -2.794 1.00 98.44 81 HIS A CA 1
ATOM 640 C C . HIS A 1 81 ? 9.009 -5.337 -2.722 1.00 98.44 81 HIS A C 1
ATOM 642 O O . HIS A 1 81 ? 8.773 -6.236 -3.526 1.00 98.44 81 HIS A O 1
ATOM 648 N N . GLU A 1 82 ? 9.921 -5.446 -1.756 1.00 98.12 82 GLU A N 1
ATOM 649 C CA . GLU A 1 82 ? 10.736 -6.641 -1.534 1.00 98.12 82 GLU A CA 1
ATOM 650 C C . GLU A 1 82 ? 9.880 -7.838 -1.091 1.00 98.12 82 GLU A C 1
ATOM 652 O O . GLU A 1 82 ? 9.993 -8.912 -1.681 1.00 98.12 82 GLU A O 1
ATOM 657 N N . ASP A 1 83 ? 8.956 -7.653 -0.143 1.00 98.50 83 ASP A N 1
ATOM 658 C CA . ASP A 1 83 ? 8.031 -8.709 0.292 1.00 98.50 83 ASP A CA 1
ATOM 659 C C . ASP A 1 83 ? 7.163 -9.211 -0.868 1.00 98.50 83 ASP A C 1
ATOM 661 O O . ASP A 1 83 ? 6.949 -10.412 -1.034 1.00 98.50 83 ASP A O 1
ATOM 665 N N . ARG A 1 84 ? 6.697 -8.304 -1.731 1.00 98.56 84 ARG A N 1
ATOM 666 C CA . ARG A 1 84 ? 5.927 -8.656 -2.932 1.00 98.56 84 ARG A CA 1
ATOM 667 C C . ARG A 1 84 ? 6.746 -9.426 -3.960 1.00 98.56 84 ARG A C 1
ATOM 669 O O . ARG A 1 84 ? 6.196 -10.316 -4.607 1.00 98.56 84 ARG A O 1
ATOM 676 N N . GLU A 1 85 ? 8.028 -9.103 -4.113 1.00 97.75 85 GLU A N 1
ATOM 677 C CA . GLU A 1 85 ? 8.947 -9.881 -4.949 1.00 97.75 85 GLU A CA 1
ATOM 678 C C . GLU A 1 85 ? 9.142 -11.295 -4.392 1.00 97.75 85 GLU A C 1
ATOM 680 O O . GLU A 1 85 ? 9.069 -12.258 -5.153 1.00 97.75 85 GLU A O 1
ATOM 685 N N . ILE A 1 86 ? 9.304 -11.435 -3.072 1.00 97.38 86 ILE A N 1
ATOM 686 C CA . ILE A 1 86 ? 9.406 -12.737 -2.394 1.00 97.38 86 ILE A CA 1
ATOM 687 C C . ILE A 1 86 ? 8.122 -13.560 -2.583 1.00 97.38 86 ILE A C 1
ATOM 689 O O . ILE A 1 86 ? 8.187 -14.759 -2.848 1.00 97.38 86 ILE A O 1
ATOM 693 N N . LEU A 1 87 ? 6.953 -12.918 -2.502 1.00 97.69 87 LEU A N 1
ATOM 694 C CA . LEU A 1 87 ? 5.643 -13.540 -2.729 1.00 97.69 87 LEU A CA 1
ATOM 695 C C . LEU A 1 87 ? 5.340 -13.823 -4.216 1.00 97.69 87 LEU A C 1
ATOM 697 O O . LEU A 1 87 ? 4.309 -14.418 -4.529 1.00 97.69 87 LEU A O 1
ATOM 701 N N . GLY A 1 88 ? 6.214 -13.415 -5.142 1.00 96.75 88 GLY A N 1
ATOM 702 C CA . GLY A 1 88 ? 6.076 -13.695 -6.572 1.00 96.75 88 GLY A CA 1
ATOM 703 C C . GLY A 1 88 ? 5.071 -12.806 -7.313 1.00 96.75 88 GLY A C 1
ATOM 704 O O . GLY A 1 88 ? 4.601 -13.179 -8.391 1.00 96.75 88 GLY A O 1
ATOM 705 N N . HIS A 1 89 ? 4.730 -11.630 -6.778 1.00 97.88 89 HIS A N 1
ATOM 706 C CA . HIS A 1 89 ? 3.898 -10.662 -7.495 1.00 97.88 89 HIS A CA 1
ATOM 707 C C . HIS A 1 89 ? 4.613 -10.110 -8.740 1.00 97.88 89 HIS A C 1
ATOM 709 O O . HIS A 1 89 ? 5.834 -9.963 -8.782 1.00 97.88 89 HIS A O 1
ATOM 715 N N . SER A 1 90 ? 3.839 -9.756 -9.771 1.00 97.00 90 SER A N 1
ATOM 716 C CA . SER A 1 90 ? 4.392 -9.131 -10.980 1.00 97.00 90 SER A CA 1
ATOM 717 C C . SER A 1 90 ? 4.912 -7.709 -10.702 1.00 97.00 90 SER A C 1
ATOM 719 O O . SER A 1 90 ? 4.269 -6.977 -9.934 1.00 97.00 90 SER A O 1
ATOM 721 N N . PRO A 1 91 ? 6.000 -7.258 -11.356 1.00 96.44 91 PRO A N 1
ATOM 722 C CA . PRO A 1 91 ? 6.538 -5.909 -11.171 1.00 96.44 91 PRO A CA 1
ATOM 723 C C . PRO A 1 91 ? 5.532 -4.791 -11.419 1.00 96.44 91 PRO A C 1
ATOM 725 O O . PRO A 1 91 ? 5.571 -3.767 -10.743 1.00 96.44 91 PRO A O 1
ATOM 728 N N . GLU A 1 92 ? 4.629 -4.987 -12.377 1.00 96.06 92 GLU A N 1
ATOM 729 C CA . GLU A 1 92 ? 3.598 -4.030 -12.791 1.00 96.06 92 GLU A CA 1
ATOM 730 C C . GLU A 1 92 ? 2.613 -3.746 -11.650 1.00 96.06 92 GLU A C 1
ATOM 732 O O . GLU A 1 92 ? 2.053 -2.660 -11.544 1.00 96.06 92 GLU A O 1
ATOM 737 N N . THR A 1 93 ? 2.438 -4.712 -10.750 1.00 97.50 93 THR A N 1
ATOM 738 C CA . THR A 1 93 ? 1.576 -4.594 -9.569 1.00 97.50 93 THR A CA 1
ATOM 739 C C . THR A 1 93 ? 2.341 -4.248 -8.293 1.00 97.50 93 THR A C 1
ATOM 741 O O . THR A 1 93 ? 1.728 -4.198 -7.228 1.00 97.50 93 THR A O 1
ATOM 744 N N . THR A 1 94 ? 3.661 -4.059 -8.375 1.00 98.12 94 THR A N 1
ATOM 745 C CA . THR A 1 94 ? 4.552 -3.931 -7.212 1.00 98.12 94 THR A CA 1
ATOM 746 C C . THR A 1 94 ? 5.275 -2.592 -7.188 1.00 98.12 94 THR A C 1
ATOM 748 O O . THR A 1 94 ? 5.168 -1.872 -6.204 1.00 98.12 94 THR A O 1
ATOM 751 N N . PHE A 1 95 ? 5.977 -2.222 -8.259 1.00 97.31 95 PHE A N 1
ATOM 752 C CA . PHE A 1 95 ? 6.851 -1.046 -8.276 1.00 97.31 95 PHE A CA 1
ATOM 753 C C . PHE A 1 95 ? 6.107 0.194 -8.782 1.00 97.31 95 PHE A C 1
ATOM 755 O O . PHE A 1 95 ? 6.366 0.677 -9.882 1.00 97.31 95 PHE A O 1
ATOM 762 N N . ASN A 1 96 ? 5.174 0.706 -7.978 1.00 96.31 96 ASN A N 1
ATOM 763 C CA . ASN A 1 96 ? 4.359 1.872 -8.324 1.00 96.31 96 ASN A CA 1
ATOM 764 C C . ASN A 1 96 ? 4.439 2.935 -7.230 1.00 96.31 96 ASN A C 1
ATOM 766 O O . ASN A 1 96 ? 4.409 2.603 -6.044 1.00 96.31 96 ASN A O 1
ATOM 770 N N . ARG A 1 97 ? 4.460 4.218 -7.608 1.00 94.75 97 ARG A N 1
ATOM 771 C CA . ARG A 1 97 ? 4.365 5.325 -6.644 1.00 94.75 97 ARG A CA 1
ATOM 772 C C . ARG A 1 97 ? 3.321 6.365 -7.017 1.00 94.75 97 ARG A C 1
ATOM 774 O O . ARG A 1 97 ? 3.050 6.596 -8.194 1.00 94.75 97 ARG A O 1
ATOM 781 N N . PHE A 1 98 ? 2.817 7.078 -6.014 1.00 92.81 98 PHE A N 1
ATOM 782 C CA . PHE A 1 98 ? 2.115 8.333 -6.262 1.00 92.81 98 PHE A CA 1
ATOM 783 C C . PHE A 1 98 ? 3.082 9.389 -6.832 1.00 92.81 98 PHE A C 1
ATOM 785 O O . PHE A 1 98 ? 4.177 9.612 -6.302 1.00 92.81 98 PHE A O 1
ATOM 792 N N . CYS A 1 99 ? 2.665 10.053 -7.913 1.00 89.88 99 CYS A N 1
ATOM 793 C CA . CYS A 1 99 ? 3.336 11.242 -8.441 1.00 89.88 99 CYS A CA 1
ATOM 794 C C . CYS A 1 99 ? 2.826 12.496 -7.725 1.00 89.88 99 CYS A C 1
ATOM 796 O O . CYS A 1 99 ? 1.609 12.669 -7.579 1.00 89.88 99 CYS A O 1
ATOM 798 N N . GLY A 1 100 ? 3.737 13.393 -7.347 1.00 84.31 100 GLY A N 1
ATOM 799 C CA . GLY A 1 100 ? 3.373 14.698 -6.799 1.00 84.31 100 GLY A CA 1
ATOM 800 C C . GLY A 1 100 ? 2.673 15.570 -7.844 1.00 84.31 100 GLY A C 1
ATOM 801 O O . GLY A 1 100 ? 2.905 15.422 -9.042 1.00 84.31 100 GLY A O 1
ATOM 802 N N . GLU A 1 101 ? 1.818 16.501 -7.417 1.00 78.44 101 GLU A N 1
ATOM 803 C CA . GLU A 1 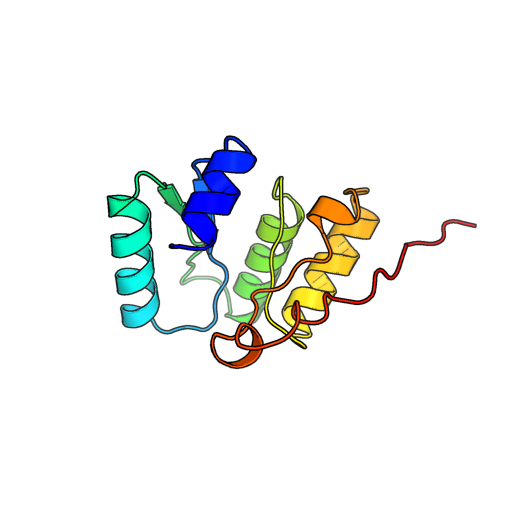101 ? 1.067 17.363 -8.346 1.00 78.44 101 GLU A CA 1
ATOM 804 C C . GLU A 1 101 ? 1.987 18.184 -9.258 1.00 78.44 101 GLU A C 1
ATOM 806 O O . GLU A 1 101 ? 1.798 18.189 -10.470 1.00 78.44 101 GLU A O 1
ATOM 811 N N . LYS A 1 102 ? 3.053 18.764 -8.694 1.00 68.50 102 LYS A N 1
ATOM 812 C CA . LYS A 1 102 ? 4.060 19.547 -9.432 1.00 68.50 102 LYS A CA 1
ATOM 813 C C . LYS A 1 102 ? 4.903 18.713 -10.403 1.00 68.50 102 LYS A C 1
ATOM 815 O O . LYS A 1 102 ? 5.498 19.259 -11.322 1.00 68.50 102 LYS A O 1
ATOM 820 N N . GLU A 1 103 ? 4.968 17.394 -10.211 1.00 66.12 103 GLU A N 1
ATOM 821 C CA . GLU A 1 103 ? 5.681 16.493 -11.127 1.00 66.12 103 GLU A CA 1
ATOM 822 C C . GLU A 1 103 ? 4.854 16.208 -12.392 1.00 66.12 103 GLU A C 1
ATOM 824 O O . GLU A 1 103 ? 5.418 15.840 -13.416 1.00 66.12 103 GLU A O 1
ATOM 829 N N . LYS A 1 104 ? 3.529 16.420 -12.356 1.00 59.97 104 LYS A N 1
ATOM 830 C CA . LYS A 1 104 ? 2.621 16.158 -13.487 1.00 59.97 104 LYS A CA 1
ATOM 831 C C . LYS A 1 104 ? 2.656 17.238 -14.573 1.00 59.97 104 LYS A C 1
ATOM 833 O O . LYS A 1 104 ? 2.093 17.028 -15.642 1.00 59.97 104 LYS A O 1
ATOM 838 N N . GLU A 1 105 ? 3.311 18.372 -14.328 1.00 51.81 105 GLU A N 1
ATOM 839 C CA . GLU A 1 105 ? 3.297 19.542 -15.219 1.00 51.81 105 GLU A CA 1
ATOM 840 C C . GLU A 1 105 ? 4.324 19.487 -16.368 1.00 51.81 105 GLU A C 1
ATOM 842 O O . GLU A 1 105 ? 4.508 20.477 -17.072 1.00 51.81 105 GLU A O 1
ATOM 847 N N . GLY A 1 106 ? 4.980 18.349 -16.632 1.00 48.41 106 GLY A N 1
ATOM 848 C CA . GLY A 1 106 ? 5.869 18.294 -17.802 1.00 48.41 106 GLY A CA 1
ATOM 849 C C . GLY A 1 106 ? 6.505 16.965 -18.189 1.00 48.41 106 GLY A C 1
ATOM 850 O O . GLY A 1 106 ? 6.961 16.859 -19.325 1.00 48.41 106 GLY A O 1
ATOM 851 N N . ARG A 1 107 ? 6.549 15.951 -17.314 1.00 54.78 107 ARG A N 1
ATOM 852 C CA . ARG A 1 107 ? 7.053 14.595 -17.616 1.00 54.78 107 ARG A CA 1
ATOM 853 C C . ARG A 1 107 ? 6.334 13.569 -16.737 1.00 54.78 107 ARG A C 1
ATOM 855 O O . ARG A 1 107 ? 5.945 13.894 -15.622 1.00 54.78 107 ARG A O 1
ATOM 862 N N . GLU A 1 108 ? 6.160 12.340 -17.219 1.00 71.69 108 GLU A N 1
ATOM 863 C CA . GLU A 1 108 ? 5.760 11.229 -16.345 1.00 71.69 108 GLU A CA 1
ATOM 864 C C . GLU A 1 108 ? 6.766 11.129 -15.185 1.00 71.69 108 GLU A C 1
ATOM 866 O O . GLU A 1 108 ? 7.978 11.166 -15.415 1.00 71.69 108 GLU A O 1
ATOM 871 N N . CYS A 1 109 ? 6.288 11.083 -13.936 1.00 85.31 109 CYS A N 1
ATOM 872 C CA . CYS A 1 109 ? 7.189 11.030 -12.788 1.00 85.31 109 CYS A CA 1
ATOM 873 C C . CYS A 1 109 ? 7.933 9.685 -12.762 1.00 85.31 109 CYS A C 1
ATOM 875 O O . CYS A 1 109 ? 7.341 8.637 -13.039 1.00 85.31 109 CYS A O 1
ATOM 877 N N . GLU A 1 110 ? 9.221 9.709 -12.410 1.00 87.88 110 GLU A N 1
ATOM 878 C CA . GLU A 1 110 ? 10.048 8.500 -12.362 1.00 87.88 110 GLU A CA 1
ATOM 879 C C . GLU A 1 110 ? 9.440 7.468 -11.402 1.00 87.88 110 GLU A C 1
ATOM 881 O O . GLU A 1 110 ? 9.150 7.778 -10.243 1.00 87.88 110 GLU A O 1
ATOM 886 N N . GLN A 1 111 ? 9.214 6.249 -11.895 1.00 92.19 111 GLN A N 1
ATOM 887 C CA . GLN A 1 111 ? 8.707 5.139 -11.090 1.00 92.19 111 GLN A CA 1
ATOM 888 C C . GLN A 1 111 ? 9.849 4.423 -10.353 1.00 92.19 111 GLN A C 1
ATOM 890 O O . GLN A 1 111 ? 10.999 4.508 -10.786 1.00 92.19 111 GLN A O 1
ATOM 895 N N . PRO A 1 112 ? 9.563 3.706 -9.247 1.00 92.31 112 PRO A N 1
ATOM 896 C CA . PRO A 1 112 ? 10.591 2.992 -8.497 1.00 92.31 112 PRO A CA 1
ATOM 897 C C . PRO A 1 112 ? 11.390 2.021 -9.375 1.00 92.31 112 PRO A C 1
ATOM 899 O O . PRO A 1 112 ? 10.833 1.334 -10.235 1.00 92.31 112 PRO A O 1
ATOM 902 N N . ALA A 1 113 ? 12.695 1.918 -9.119 1.00 92.06 113 ALA A N 1
ATOM 903 C CA . ALA A 1 113 ? 13.538 0.921 -9.767 1.00 92.06 113 ALA A CA 1
ATOM 904 C C . ALA A 1 113 ? 13.022 -0.503 -9.480 1.00 92.06 113 ALA A C 1
ATOM 906 O O . ALA A 1 113 ? 12.731 -0.854 -8.334 1.00 92.06 113 ALA A O 1
ATOM 907 N N . LYS A 1 114 ? 12.930 -1.327 -10.529 1.00 94.38 114 LYS A N 1
ATOM 908 C CA . LYS A 1 114 ? 12.454 -2.715 -10.458 1.00 94.38 114 LYS A CA 1
ATOM 909 C C . LYS A 1 114 ? 13.600 -3.653 -10.070 1.00 94.38 114 LYS A C 1
ATOM 911 O O . LYS A 1 114 ? 14.231 -4.258 -10.936 1.00 94.38 114 LYS A O 1
ATOM 916 N N . TRP A 1 115 ? 13.875 -3.768 -8.776 1.00 91.25 115 TRP A N 1
ATOM 917 C CA . TRP A 1 115 ? 14.859 -4.720 -8.252 1.00 91.25 115 TRP A CA 1
ATOM 918 C C . TRP A 1 115 ? 14.239 -6.113 -8.157 1.00 91.25 115 TRP A C 1
ATOM 920 O O . TRP A 1 115 ? 13.463 -6.379 -7.245 1.00 91.25 115 TRP A O 1
ATOM 930 N N . ARG A 1 116 ? 14.543 -6.981 -9.130 1.00 93.19 116 ARG A N 1
ATOM 931 C CA . ARG A 1 116 ? 13.993 -8.341 -9.169 1.00 93.19 116 ARG A CA 1
ATOM 932 C C . ARG A 1 116 ? 14.749 -9.284 -8.240 1.00 93.19 116 ARG A C 1
ATOM 934 O O . ARG A 1 116 ? 15.980 -9.238 -8.199 1.00 93.19 116 ARG A O 1
ATOM 941 N N . ILE A 1 117 ? 14.025 -10.174 -7.564 1.00 90.75 117 ILE A N 1
ATOM 942 C CA . ILE A 1 117 ? 14.652 -11.277 -6.827 1.00 90.75 117 ILE A CA 1
ATOM 943 C C . ILE A 1 117 ? 15.395 -12.210 -7.797 1.00 90.75 117 ILE A C 1
ATOM 945 O O . ILE A 1 117 ? 14.888 -12.561 -8.864 1.00 90.75 117 ILE A O 1
ATOM 949 N N . LEU A 1 118 ? 16.613 -12.606 -7.429 1.00 90.06 118 LEU A N 1
ATOM 950 C CA . LEU A 1 118 ? 17.406 -13.603 -8.143 1.00 90.06 118 LEU A CA 1
ATOM 951 C C . LEU A 1 118 ? 17.470 -14.856 -7.270 1.00 90.06 118 LEU A C 1
ATOM 953 O O . LEU A 1 118 ? 18.039 -14.815 -6.183 1.00 90.06 118 LEU A O 1
ATOM 957 N N . LEU A 1 119 ? 16.866 -15.946 -7.740 1.00 84.31 119 LEU A N 1
ATOM 958 C CA . LEU A 1 119 ? 16.975 -17.265 -7.121 1.00 84.31 119 LEU A CA 1
ATOM 959 C C . LEU A 1 119 ? 17.952 -18.076 -7.973 1.00 84.31 119 LEU A C 1
ATOM 961 O O . LEU A 1 119 ? 17.645 -18.412 -9.117 1.00 84.31 119 LEU A O 1
ATOM 965 N N . ASN A 1 120 ? 19.155 -18.278 -7.449 1.00 67.81 120 ASN A N 1
ATOM 966 C CA . ASN A 1 120 ? 20.228 -19.059 -8.057 1.00 67.81 120 ASN A CA 1
ATOM 967 C C . ASN A 1 120 ? 20.264 -20.493 -7.529 1.00 67.81 120 ASN A C 1
ATOM 969 O O . ASN A 1 120 ? 19.889 -20.712 -6.356 1.00 67.81 120 ASN A O 1
#

Sequence (120 aa):
MLILKDLSTKLGLKNIFICTDANIEEVNNISSILNENGLIVDRFISQELSPAEVSIIDQWICAHSKYFIGTHHSTFSFRIHEDREILGHSPETTFNRFCGEKEKEGRECEQPAKWRILLN

pLDDT: mean 93.01, std 10.22, range [48.41, 98.75]

Secondary structure (DSSP, 8-state):
--HHHHHHHHHT--EEE------HHHHHHHHHHHHHTT-EEE----SSS-HHHHHHHHHHHHHTSSS--B-TT-HHHHHHHHHHHHTT--GGGTS-BPPPGGGGGTSPPPPPP-------

Radius of gyration: 15.03 Å; chains: 1; bounding box: 38×39×40 Å

InterPro domains:
  IPR019378 GDP-fucose protein O-fucosyltransferase [PF10250] (4-86)
  IPR045130 GDP-fucose protein O-fucosyltransferase 2-like [PTHR13398] (5-103)

Foldseek 3Di:
DPPCLVVCVVVVHAEDEDDDPDDPVVVVVVCVVSVVSRHHYDYDDDPVDDPVVSLVVSLVVQLPDLAHEAAPPDPSLVSSLVSVLVVVHDQRRRFHYDDDPVRPPPDDDDIDDNDHDDDD